Protein AF-X1GQU6-F1 (afdb_monomer)

Radius of gyration: 17.29 Å; Cα contacts (8 Å, |Δi|>4): 233; chains: 1; bounding box: 43×41×52 Å

Foldseek 3Di:
DAQAAAWAWAWDPPPDPPTDTDTDDHPDHQWDPPPDPPIDGDWDKDWDFDADPPVRHTQWTKIATQDRNVCCVPCHNQQWYDDPDPNDIDGPCVSVQAPPPDPPRDGRMDIPDHDPPDDPVVCVVCVVSVVRPVVVVVVVD

Sequence (141 aa):
LNQNSFAGQMVVHEGRKNQEYRKYKPSLPTFYNKGTRNEKVCLSYFITILYDKDTLDVLVMCIVCMPNGELKSHYKKRVLQAGKNLDKTRFRFSNLPNFELLENEEKRVKVICFDKKMDGAYKKKLKFFEDLFEKQLQKEC

Solvent-accessible surface area (backbone atoms only — not comparable to full-atom values): 8399 Å² total; per-residue (Å²): 136,52,88,35,27,50,55,42,46,24,55,35,55,73,95,46,98,77,48,46,79,44,82,46,80,45,67,40,58,43,42,46,58,70,98,47,101,71,49,39,78,41,81,37,73,44,80,48,77,43,57,44,88,88,80,61,48,68,45,34,31,34,42,37,56,53,73,42,28,81,50,32,87,78,55,49,47,64,50,41,29,69,37,98,46,98,90,38,73,37,78,34,48,89,84,52,46,50,41,88,89,47,93,80,66,44,59,30,56,48,59,79,44,72,48,87,83,60,57,69,76,56,48,69,77,41,42,72,56,52,60,48,35,57,54,52,58,64,72,77,109

pLDDT: mean 90.72, std 8.31, range [42.19, 98.0]

Organism: NCBI:txid412755

Secondary structure (DSSP, 8-state):
-------EEEEESTTSTT-EEEEE--SS-SEETTTSTT-EE--EEEEEEEE-TTT--EEEEEEEEEPPGGGHHHHGGGGEEE-SSTT-EEE-GGG--B-TTSTT--BSEEEEEE-TTS-HHHHHHHHHHHHHHHHHHHH--

Structure (mmCIF, N/CA/C/O backbone):
data_AF-X1GQU6-F1
#
_entry.id   AF-X1GQU6-F1
#
loop_
_atom_site.group_PDB
_atom_site.id
_atom_site.type_symbol
_atom_site.label_atom_id
_atom_site.label_alt_id
_atom_site.label_comp_id
_atom_site.label_asym_id
_atom_site.label_entity_id
_atom_site.label_seq_id
_atom_site.pdbx_PDB_ins_code
_atom_site.Cartn_x
_atom_site.Cartn_y
_atom_site.Cartn_z
_atom_site.occupancy
_atom_site.B_iso_or_equiv
_atom_site.auth_seq_id
_atom_site.auth_comp_id
_atom_site.auth_asym_id
_atom_site.auth_atom_id
_atom_site.pdbx_PDB_model_num
ATOM 1 N N . LEU A 1 1 ? -0.930 -14.899 -8.189 1.00 59.34 1 LEU A N 1
ATOM 2 C CA . LEU A 1 1 ? -0.120 -13.972 -9.015 1.00 59.34 1 LEU A CA 1
ATOM 3 C C . LEU A 1 1 ? 0.189 -12.711 -8.201 1.00 59.34 1 LEU A C 1
ATOM 5 O O . LEU A 1 1 ? -0.589 -12.403 -7.306 1.00 59.34 1 LEU A O 1
ATOM 9 N N . ASN A 1 2 ? 1.293 -12.010 -8.461 1.00 72.50 2 ASN A N 1
ATOM 10 C CA . ASN A 1 2 ? 1.705 -10.829 -7.690 1.00 72.50 2 ASN A CA 1
ATOM 11 C C . ASN A 1 2 ? 1.121 -9.532 -8.292 1.00 72.50 2 ASN A C 1
ATOM 13 O O . ASN A 1 2 ? 1.329 -9.261 -9.465 1.00 72.50 2 ASN A O 1
ATOM 17 N N . GLN A 1 3 ? 0.425 -8.707 -7.507 1.00 84.50 3 GLN A N 1
ATOM 18 C CA . GLN A 1 3 ? -0.420 -7.600 -8.007 1.00 84.50 3 GLN A CA 1
ATOM 19 C C . GLN A 1 3 ? 0.280 -6.219 -8.072 1.00 84.50 3 GLN A C 1
ATOM 21 O O . GLN A 1 3 ? -0.340 -5.197 -7.797 1.00 84.50 3 GLN A O 1
ATOM 26 N N . ASN A 1 4 ? 1.581 -6.158 -8.374 1.00 92.94 4 ASN A N 1
ATOM 27 C CA . ASN A 1 4 ? 2.325 -4.888 -8.464 1.00 92.94 4 ASN A CA 1
ATOM 28 C C . ASN A 1 4 ? 3.458 -4.949 -9.498 1.00 92.94 4 ASN A C 1
ATOM 30 O O . ASN A 1 4 ? 3.703 -6.012 -10.071 1.00 92.94 4 ASN A O 1
ATOM 34 N N . SER A 1 5 ? 4.141 -3.814 -9.700 1.00 95.31 5 SER A N 1
ATOM 35 C CA . SER A 1 5 ? 5.259 -3.638 -10.640 1.00 95.31 5 SER A CA 1
ATOM 36 C C . SER A 1 5 ? 6.652 -3.551 -9.996 1.00 95.31 5 SER A C 1
ATOM 38 O O . SER A 1 5 ? 7.653 -3.407 -10.699 1.00 95.31 5 SER A O 1
ATOM 40 N N . PHE A 1 6 ? 6.767 -3.635 -8.666 1.00 95.06 6 PHE A N 1
ATOM 41 C CA . PHE A 1 6 ? 8.013 -3.334 -7.959 1.00 95.06 6 PHE A CA 1
ATOM 42 C C . PHE A 1 6 ? 8.912 -4.566 -7.800 1.00 95.06 6 PHE A C 1
ATOM 44 O O . PHE A 1 6 ? 8.691 -5.418 -6.941 1.00 95.06 6 PHE A O 1
ATOM 51 N N . ALA A 1 7 ? 9.982 -4.650 -8.591 1.00 93.31 7 ALA A N 1
ATOM 52 C CA . ALA A 1 7 ? 10.993 -5.698 -8.454 1.00 93.31 7 ALA A CA 1
ATOM 53 C C . ALA A 1 7 ? 12.048 -5.349 -7.401 1.00 93.31 7 ALA A C 1
ATOM 55 O O . ALA A 1 7 ? 12.549 -4.227 -7.347 1.00 93.31 7 ALA A O 1
ATOM 56 N N . GLY A 1 8 ? 12.486 -6.329 -6.612 1.00 90.25 8 GLY A N 1
ATOM 57 C CA . GLY A 1 8 ? 13.469 -6.055 -5.569 1.00 90.25 8 GLY A CA 1
ATOM 58 C C . GLY A 1 8 ? 13.982 -7.283 -4.840 1.00 90.25 8 GLY A C 1
ATOM 59 O O . GLY A 1 8 ? 13.654 -8.421 -5.171 1.00 90.25 8 GLY A O 1
ATOM 60 N N . GLN A 1 9 ? 14.823 -7.021 -3.847 1.00 88.94 9 GLN A N 1
ATOM 61 C CA . GLN A 1 9 ? 15.218 -8.008 -2.854 1.00 88.94 9 GLN A CA 1
ATOM 62 C C . GLN A 1 9 ? 14.421 -7.768 -1.581 1.00 88.94 9 GLN A C 1
ATOM 64 O O . GLN A 1 9 ? 14.271 -6.634 -1.129 1.00 88.94 9 GLN A O 1
ATOM 69 N N . MET A 1 10 ? 13.938 -8.857 -1.012 1.00 87.75 10 MET A N 1
ATOM 70 C CA . MET A 1 10 ? 13.275 -8.903 0.273 1.00 87.75 10 MET A CA 1
ATOM 71 C C . MET A 1 10 ? 14.284 -9.350 1.322 1.00 87.75 10 MET A C 1
ATOM 73 O O . MET A 1 10 ? 14.927 -10.385 1.145 1.00 87.75 10 MET A O 1
ATOM 77 N N . VAL A 1 11 ? 14.411 -8.582 2.403 1.00 88.44 11 VAL A N 1
ATOM 78 C CA . VAL A 1 11 ? 15.213 -8.983 3.563 1.00 88.44 11 VAL A CA 1
ATOM 79 C C . VAL A 1 11 ? 14.324 -9.809 4.484 1.00 88.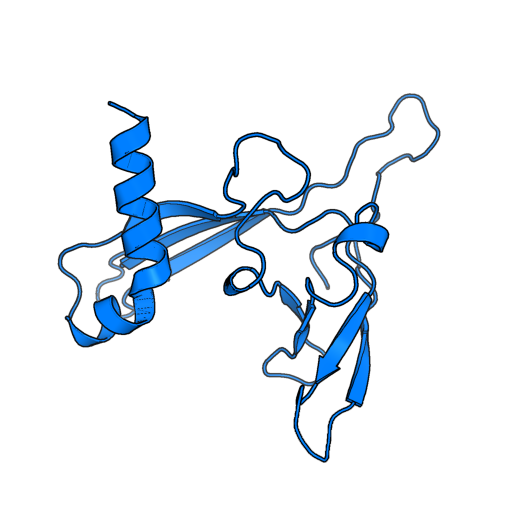44 11 VAL A C 1
ATOM 81 O O . VAL A 1 11 ? 13.307 -9.317 4.980 1.00 88.44 11 VAL A O 1
ATOM 84 N N . VAL A 1 12 ? 14.679 -11.072 4.680 1.00 86.12 12 VAL A N 1
ATOM 85 C CA . VAL A 1 12 ? 13.996 -11.979 5.607 1.00 86.12 12 VAL A CA 1
ATOM 86 C C . VAL A 1 12 ? 14.830 -12.061 6.877 1.00 86.12 12 VAL A C 1
ATOM 88 O O . VAL A 1 12 ? 16.054 -12.094 6.802 1.00 86.12 12 VAL A O 1
ATOM 91 N N . HIS A 1 13 ? 14.168 -12.047 8.038 1.00 85.75 13 HIS A N 1
ATOM 92 C CA . HIS A 1 13 ? 14.828 -11.998 9.349 1.00 85.75 13 HIS A CA 1
ATOM 93 C C . HIS A 1 13 ? 15.833 -10.842 9.477 1.00 85.75 13 HIS A C 1
ATOM 95 O O . HIS A 1 13 ? 16.925 -11.010 10.011 1.00 85.75 13 HIS A O 1
ATOM 101 N N . GLU A 1 14 ? 15.458 -9.668 8.964 1.00 84.69 14 GLU A N 1
ATOM 102 C CA . GLU A 1 14 ? 16.282 -8.459 9.015 1.00 84.69 14 GLU A CA 1
ATOM 103 C C . GLU A 1 14 ? 16.810 -8.209 10.439 1.00 84.69 14 GLU A C 1
ATOM 105 O O . GLU A 1 14 ? 16.036 -8.182 11.399 1.00 84.69 14 GLU A O 1
ATOM 110 N N . GLY A 1 15 ? 18.135 -8.091 10.573 1.00 85.62 15 GLY A N 1
ATOM 111 C CA . GLY A 1 15 ? 18.812 -7.884 11.858 1.00 85.62 15 GLY A CA 1
ATOM 112 C C . GLY A 1 15 ? 19.008 -9.133 12.731 1.00 85.62 15 GLY A C 1
ATOM 113 O O . GLY A 1 15 ? 19.465 -9.003 13.864 1.00 85.62 15 GLY A O 1
ATOM 114 N N . ARG A 1 16 ? 18.685 -10.343 12.249 1.00 89.81 16 ARG A N 1
ATOM 115 C CA . ARG A 1 16 ? 18.911 -11.611 12.974 1.00 89.81 16 ARG A CA 1
ATOM 116 C C . ARG A 1 16 ? 20.066 -12.417 12.370 1.00 89.81 16 ARG A C 1
ATOM 118 O O . ARG A 1 16 ? 20.449 -12.208 11.223 1.00 89.81 16 ARG A O 1
ATOM 125 N N . LYS A 1 17 ? 20.582 -13.401 13.123 1.00 90.19 17 LYS A N 1
ATOM 126 C CA . LYS A 1 17 ? 21.671 -14.301 12.678 1.00 90.19 17 LYS A CA 1
ATOM 127 C C . LYS A 1 17 ? 21.346 -15.070 11.389 1.00 90.19 17 LYS A C 1
ATOM 129 O O . LYS A 1 17 ? 22.249 -15.391 10.633 1.00 90.19 17 LYS A O 1
ATOM 134 N N . ASN A 1 18 ? 20.069 -15.352 11.139 1.00 90.56 18 ASN A N 1
ATOM 135 C CA . ASN A 1 18 ? 19.566 -16.057 9.959 1.00 90.56 18 ASN A CA 1
ATOM 136 C C . ASN A 1 18 ? 18.983 -15.101 8.898 1.00 90.56 18 ASN A C 1
ATOM 138 O O . ASN A 1 18 ? 18.003 -15.443 8.228 1.00 90.56 18 ASN A O 1
ATOM 142 N N . GLN A 1 19 ? 19.536 -13.887 8.791 1.00 91.69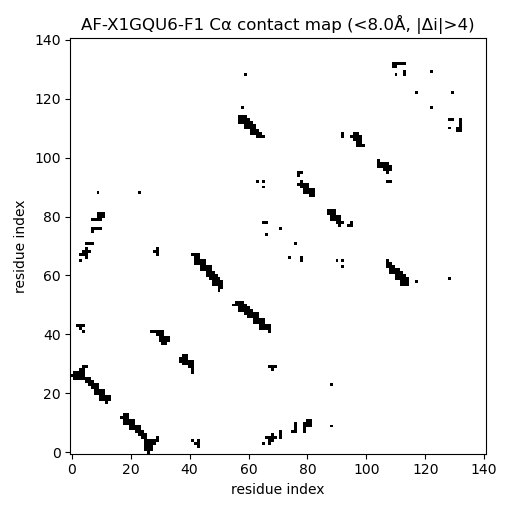 19 GLN A N 1
ATOM 143 C CA . GLN A 1 19 ? 19.155 -12.933 7.754 1.00 91.69 19 GLN A CA 1
ATOM 144 C C . GLN A 1 19 ? 19.472 -13.497 6.369 1.00 91.69 19 GLN A C 1
ATOM 146 O O . GLN A 1 19 ? 20.586 -13.940 6.103 1.00 91.69 19 GLN A O 1
ATOM 151 N N . GLU A 1 20 ? 18.511 -13.399 5.460 1.00 91.25 20 GLU A N 1
ATOM 152 C CA . GLU A 1 20 ? 18.686 -13.824 4.075 1.00 91.25 20 GLU A CA 1
ATOM 153 C C . GLU A 1 20 ? 17.990 -12.870 3.101 1.00 91.25 20 GLU A C 1
ATOM 155 O O . GLU A 1 20 ? 17.095 -12.097 3.464 1.00 91.25 20 GLU A O 1
ATOM 160 N N . TYR A 1 21 ? 18.403 -12.944 1.837 1.00 89.94 21 TYR A N 1
ATOM 161 C CA . TYR A 1 21 ? 17.861 -12.129 0.759 1.00 89.94 21 TYR A CA 1
ATOM 162 C C . TYR A 1 21 ? 17.117 -13.007 -0.232 1.00 89.94 21 TYR A C 1
ATOM 164 O O . TYR A 1 21 ? 17.699 -13.888 -0.861 1.00 89.94 21 TYR A O 1
ATOM 172 N N . ARG A 1 22 ? 15.831 -12.719 -0.430 1.00 89.56 22 ARG A N 1
ATOM 173 C CA . ARG A 1 22 ? 15.012 -13.401 -1.436 1.00 89.56 22 ARG A CA 1
ATOM 174 C C . ARG A 1 22 ? 14.695 -12.456 -2.583 1.00 89.56 22 ARG A C 1
ATOM 176 O O . ARG A 1 22 ? 14.217 -11.340 -2.370 1.00 89.56 22 ARG A O 1
ATOM 183 N N . LYS A 1 23 ? 14.966 -12.893 -3.813 1.00 90.12 23 LYS A N 1
ATOM 184 C CA . LYS A 1 23 ? 14.629 -12.126 -5.017 1.00 90.12 23 LYS A CA 1
ATOM 185 C C . LYS A 1 23 ? 13.122 -12.186 -5.248 1.00 90.12 23 LYS A C 1
ATOM 187 O O . LYS A 1 23 ? 12.537 -13.262 -5.274 1.00 90.12 23 LYS A O 1
ATOM 192 N N . TYR A 1 24 ? 12.516 -11.028 -5.461 1.00 90.06 24 TYR A N 1
ATOM 193 C CA . TYR A 1 24 ? 11.107 -10.898 -5.790 1.00 90.06 24 TYR A CA 1
ATOM 194 C C . TYR A 1 24 ? 10.937 -10.450 -7.241 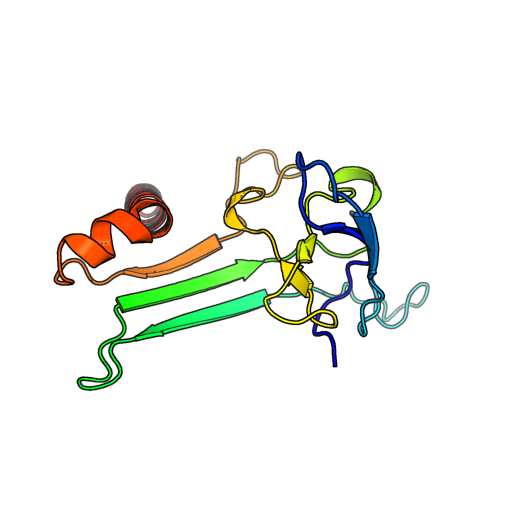1.00 90.06 24 TYR A C 1
ATOM 196 O O . TYR A 1 24 ? 11.540 -9.460 -7.672 1.00 90.06 24 TYR A O 1
ATOM 204 N N . LYS A 1 25 ? 10.092 -11.176 -7.982 1.00 91.31 25 LYS A N 1
ATOM 205 C CA . LYS A 1 25 ? 9.677 -10.823 -9.341 1.00 91.31 25 LYS A CA 1
ATOM 206 C C . LYS A 1 25 ? 8.195 -10.395 -9.330 1.00 91.31 25 LYS A C 1
ATOM 208 O O . LYS A 1 25 ? 7.342 -11.211 -8.961 1.00 91.31 25 LYS A O 1
ATOM 213 N N . PRO A 1 26 ? 7.881 -9.147 -9.717 1.00 92.00 26 PRO A N 1
ATOM 214 C CA . PRO A 1 26 ? 6.508 -8.677 -9.870 1.00 92.00 26 PRO A CA 1
ATOM 215 C C . PRO A 1 26 ? 5.850 -9.334 -11.089 1.00 92.00 26 PRO A C 1
ATOM 217 O O . PRO A 1 26 ? 6.545 -9.857 -11.964 1.00 92.00 26 PRO A O 1
ATOM 220 N N . SER A 1 27 ? 4.517 -9.312 -11.156 1.00 91.94 27 SER A N 1
ATOM 221 C CA . SER A 1 27 ? 3.786 -9.820 -12.330 1.00 91.94 27 SER A CA 1
ATOM 222 C C . SER A 1 27 ? 3.295 -8.717 -13.265 1.00 91.94 27 SER A C 1
ATOM 224 O O . SER A 1 27 ? 2.903 -9.037 -14.381 1.00 91.94 27 SER A O 1
ATOM 226 N N . LEU A 1 28 ? 3.329 -7.447 -12.845 1.00 94.94 28 LEU A N 1
ATOM 227 C CA . LEU A 1 28 ? 2.939 -6.311 -13.683 1.00 94.94 28 LEU A CA 1
ATOM 228 C C . LEU A 1 28 ? 4.179 -5.556 -14.188 1.00 94.94 28 LEU A C 1
ATOM 230 O O . LEU A 1 28 ? 5.188 -5.497 -13.476 1.00 94.94 28 LEU A O 1
ATOM 234 N N . PRO A 1 29 ? 4.130 -4.968 -15.394 1.00 95.62 29 PRO A N 1
ATOM 235 C CA . PRO A 1 29 ? 5.194 -4.099 -15.876 1.00 95.62 29 PRO A CA 1
ATOM 236 C C . PRO A 1 29 ? 5.164 -2.751 -15.146 1.00 95.62 29 PRO A C 1
ATOM 238 O O . PRO A 1 29 ? 4.173 -2.379 -14.521 1.00 95.62 29 PRO A O 1
ATOM 241 N N . THR A 1 30 ? 6.246 -1.986 -15.240 1.00 97.31 30 THR A N 1
ATOM 242 C CA . THR A 1 30 ? 6.279 -0.610 -14.727 1.00 97.31 30 THR A CA 1
ATOM 243 C C . THR A 1 30 ? 5.473 0.360 -15.590 1.00 97.31 30 THR A C 1
ATOM 245 O O . THR A 1 30 ? 4.801 1.244 -15.056 1.00 97.31 30 THR A O 1
ATOM 248 N N . PHE A 1 31 ? 5.477 0.134 -16.902 1.00 97.94 31 PHE A N 1
ATOM 249 C CA . PHE A 1 31 ? 4.656 0.813 -17.896 1.00 97.94 31 PHE A CA 1
ATOM 250 C C . PHE A 1 31 ? 4.002 -0.215 -18.818 1.00 97.94 31 PHE A C 1
ATOM 252 O O . PHE A 1 31 ? 4.647 -1.171 -19.248 1.00 97.94 31 PHE A O 1
ATOM 259 N N . TYR A 1 32 ? 2.742 0.007 -19.171 1.00 96.81 32 TYR A N 1
ATOM 260 C CA . TYR A 1 32 ? 2.111 -0.662 -20.305 1.00 96.81 32 TYR A CA 1
ATOM 261 C C . TYR A 1 32 ? 2.457 0.098 -21.588 1.00 96.81 32 TYR A C 1
ATOM 263 O O . TYR A 1 32 ? 2.452 1.325 -21.587 1.00 96.81 32 TYR A O 1
ATOM 271 N N . ASN A 1 33 ? 2.749 -0.627 -22.674 1.00 96.75 33 ASN A N 1
ATOM 272 C CA . ASN A 1 33 ? 3.154 -0.071 -23.975 1.00 96.75 33 ASN A CA 1
ATOM 273 C C . ASN A 1 33 ? 4.355 0.897 -23.905 1.00 96.75 33 ASN A C 1
ATOM 275 O O . ASN A 1 33 ? 4.348 1.942 -24.563 1.00 96.75 33 ASN A O 1
ATOM 279 N N . LYS A 1 34 ? 5.367 0.559 -23.091 1.00 96.00 34 LYS A N 1
ATOM 280 C CA . LYS A 1 34 ? 6.565 1.388 -22.886 1.00 96.00 34 LYS A CA 1
ATOM 281 C C . LYS A 1 34 ? 7.235 1.745 -24.222 1.00 96.00 34 LYS A C 1
ATOM 283 O O . LYS A 1 34 ? 7.432 0.863 -25.055 1.00 96.00 34 LYS A O 1
ATOM 288 N N . GLY A 1 35 ? 7.586 3.015 -24.412 1.00 95.69 35 GLY A N 1
ATOM 289 C CA . GLY A 1 35 ? 8.234 3.537 -25.619 1.00 95.69 35 GLY A CA 1
ATOM 290 C C . GLY A 1 35 ? 7.297 3.780 -26.806 1.00 95.69 35 GLY A C 1
ATOM 291 O O . GLY A 1 35 ? 7.772 3.996 -27.918 1.00 95.69 35 GLY A O 1
ATOM 292 N N . THR A 1 36 ? 5.977 3.738 -26.607 1.00 97.44 36 THR A N 1
ATOM 293 C CA . THR A 1 36 ? 4.986 3.980 -27.670 1.00 97.44 36 THR A CA 1
ATOM 294 C C . THR A 1 36 ? 4.100 5.184 -27.346 1.00 97.44 36 THR A C 1
ATOM 296 O O . THR A 1 36 ? 4.015 5.610 -26.197 1.00 97.44 36 THR A O 1
ATOM 299 N N . ARG A 1 37 ? 3.335 5.680 -28.332 1.00 96.69 37 ARG A N 1
ATOM 300 C CA . ARG A 1 37 ? 2.337 6.753 -28.125 1.00 96.69 37 ARG A CA 1
ATOM 301 C C . ARG A 1 37 ? 1.255 6.432 -27.081 1.00 96.69 37 ARG A C 1
ATOM 303 O O . ARG A 1 37 ? 0.571 7.335 -26.622 1.00 96.69 37 ARG A O 1
ATOM 310 N N . ASN A 1 38 ? 1.070 5.150 -26.752 1.00 96.50 38 ASN A N 1
ATOM 311 C CA . ASN A 1 38 ? 0.056 4.655 -25.819 1.00 96.50 38 ASN A CA 1
ATOM 312 C C . ASN A 1 38 ? 0.672 4.208 -24.483 1.00 96.50 38 ASN A C 1
ATOM 314 O O . ASN A 1 38 ? 0.077 3.378 -23.784 1.00 96.50 38 ASN A O 1
ATOM 318 N N . GLU A 1 39 ? 1.875 4.692 -24.161 1.00 98.00 39 GLU A N 1
ATOM 319 C CA . GLU A 1 39 ? 2.539 4.413 -22.893 1.00 98.00 39 GLU A CA 1
ATOM 320 C C . GLU A 1 39 ? 1.664 4.857 -21.712 1.00 98.00 39 GLU A C 1
ATOM 322 O O . GLU A 1 39 ? 1.140 5.971 -21.677 1.00 98.00 39 GLU A O 1
ATOM 327 N N . LYS A 1 40 ? 1.486 3.964 -20.734 1.00 97.56 40 LYS A N 1
ATOM 328 C CA . LYS A 1 40 ? 0.736 4.238 -19.502 1.00 97.56 40 LYS A CA 1
ATOM 329 C C . LYS A 1 40 ? 1.492 3.704 -18.298 1.00 97.56 40 LYS A C 1
ATOM 331 O O . LYS A 1 40 ? 1.844 2.524 -18.255 1.00 97.56 40 LYS A O 1
ATOM 336 N N . VAL A 1 41 ? 1.704 4.551 -17.294 1.00 97.12 41 VAL A N 1
ATOM 337 C CA . VAL A 1 41 ? 2.321 4.135 -16.028 1.00 97.12 41 VAL A CA 1
ATOM 338 C C . VAL A 1 41 ? 1.420 3.143 -15.285 1.00 97.12 41 VAL A C 1
ATOM 340 O O . VAL A 1 41 ? 0.208 3.326 -15.190 1.00 97.12 41 VAL A O 1
ATOM 343 N N . CYS A 1 42 ? 2.009 2.076 -14.742 1.00 96.88 42 CYS A N 1
ATOM 344 C CA . CYS A 1 42 ? 1.295 1.122 -13.897 1.00 96.88 42 CYS A CA 1
ATOM 345 C C . CYS A 1 42 ? 1.284 1.607 -12.442 1.00 96.88 42 CYS A C 1
ATOM 347 O O . CYS A 1 42 ? 2.303 1.544 -11.754 1.00 96.88 42 CYS A O 1
ATOM 349 N N . LEU A 1 43 ? 0.135 2.042 -11.935 1.00 96.38 43 LEU A N 1
ATOM 350 C CA . LEU A 1 43 ? -0.021 2.390 -10.522 1.00 96.38 43 LEU A CA 1
ATOM 351 C C . LEU A 1 43 ? -0.679 1.240 -9.758 1.00 96.38 43 LEU A C 1
ATOM 353 O O . LEU A 1 43 ? -1.599 0.597 -10.257 1.00 96.38 43 LEU A O 1
ATOM 357 N N . SER A 1 44 ? -0.190 0.964 -8.551 1.00 95.62 44 SER A N 1
ATOM 358 C CA . SER A 1 44 ? -0.682 -0.134 -7.718 1.00 95.62 44 SER A CA 1
ATOM 359 C C . SER A 1 44 ? -1.238 0.414 -6.412 1.00 95.62 44 SER A C 1
ATOM 361 O O . SER A 1 44 ? -0.493 0.934 -5.578 1.00 95.62 44 SER A O 1
ATOM 363 N N . TYR A 1 45 ? -2.548 0.260 -6.242 1.00 95.44 45 TYR A N 1
ATOM 364 C CA . TYR A 1 45 ? -3.275 0.642 -5.039 1.00 95.44 45 TYR A CA 1
ATOM 365 C C . TYR A 1 45 ? -3.871 -0.596 -4.377 1.00 95.44 45 TYR A C 1
ATOM 367 O O . TYR A 1 45 ? -4.362 -1.499 -5.055 1.00 95.44 45 TYR A O 1
ATOM 375 N N . PHE A 1 46 ? -3.850 -0.618 -3.050 1.00 93.75 46 PHE A N 1
ATOM 376 C CA . PHE A 1 46 ? -4.506 -1.634 -2.239 1.00 93.75 46 PHE A CA 1
ATOM 377 C C . PHE A 1 46 ? -5.606 -0.976 -1.422 1.00 93.75 46 PHE A C 1
ATOM 379 O O . PHE A 1 46 ? -5.337 -0.023 -0.697 1.00 93.75 46 PHE A O 1
ATOM 386 N N . ILE A 1 47 ? -6.823 -1.500 -1.518 1.00 95.31 47 ILE A N 1
ATOM 387 C CA . ILE A 1 47 ? -7.904 -1.164 -0.593 1.00 95.31 47 ILE A CA 1
ATOM 388 C C . ILE A 1 47 ? -7.870 -2.224 0.501 1.00 95.31 47 ILE A C 1
ATOM 390 O O . ILE A 1 47 ? -7.989 -3.415 0.210 1.00 95.31 47 ILE A O 1
ATOM 394 N N . THR A 1 48 ? -7.658 -1.809 1.746 1.00 94.25 48 THR A N 1
ATOM 395 C CA . THR A 1 48 ? -7.662 -2.721 2.892 1.00 94.25 48 THR A CA 1
ATOM 396 C C . THR A 1 48 ? -8.838 -2.402 3.790 1.00 94.25 48 THR A C 1
ATOM 398 O O . THR A 1 48 ? -9.005 -1.250 4.191 1.00 94.25 48 THR A O 1
ATOM 401 N N . ILE A 1 49 ? -9.616 -3.431 4.111 1.00 96.06 49 ILE A N 1
ATOM 402 C CA . ILE A 1 49 ? -10.769 -3.357 5.003 1.00 96.06 49 ILE A CA 1
ATOM 403 C C . ILE A 1 49 ? -10.478 -4.276 6.184 1.00 96.06 49 ILE A C 1
ATOM 405 O O . ILE A 1 49 ? -10.263 -5.478 6.010 1.00 96.06 49 ILE A O 1
ATOM 409 N N . LEU A 1 50 ? -10.439 -3.693 7.373 1.00 95.06 50 LEU A N 1
ATOM 410 C CA . LEU A 1 50 ? -10.455 -4.402 8.638 1.00 95.06 50 LEU A CA 1
ATOM 411 C C . LEU A 1 50 ? -11.868 -4.295 9.200 1.00 95.06 50 LEU A C 1
ATOM 413 O O . LEU A 1 50 ? -12.364 -3.186 9.388 1.00 95.06 50 LEU A O 1
ATOM 417 N N . TYR A 1 51 ? -12.491 -5.437 9.460 1.00 95.00 51 TYR A N 1
ATOM 418 C CA . TYR A 1 51 ? -13.859 -5.521 9.952 1.00 95.00 51 TYR A CA 1
ATOM 419 C C . TYR A 1 51 ? -13.963 -6.544 11.084 1.00 95.00 51 TYR A C 1
ATOM 421 O O . TYR A 1 51 ? -13.137 -7.461 11.169 1.00 95.00 51 TYR A O 1
ATOM 429 N N . ASP A 1 52 ? -14.957 -6.365 11.949 1.00 91.94 52 ASP A N 1
ATOM 430 C CA . ASP A 1 52 ? -15.356 -7.372 12.926 1.00 91.94 52 ASP A CA 1
ATOM 431 C C . ASP A 1 52 ? -16.098 -8.507 12.212 1.00 91.94 52 ASP A C 1
ATOM 433 O O . ASP A 1 52 ? -17.015 -8.268 11.433 1.00 91.94 52 ASP A O 1
ATOM 437 N N . LYS A 1 53 ? -15.686 -9.757 12.426 1.00 94.00 53 LYS A N 1
ATOM 438 C CA . LYS A 1 53 ? -16.241 -10.891 11.676 1.00 94.00 53 LYS A CA 1
ATOM 439 C C . LYS A 1 53 ? -17.687 -11.209 12.072 1.00 94.00 53 LYS A C 1
ATOM 441 O O . LYS A 1 53 ? -18.424 -11.727 11.234 1.00 94.00 53 LYS A O 1
ATOM 446 N N . ASP A 1 54 ? -18.060 -10.940 13.317 1.00 93.44 54 ASP A N 1
ATOM 447 C CA . ASP A 1 54 ? -19.346 -11.340 13.878 1.00 93.44 54 ASP A CA 1
ATOM 448 C C . ASP A 1 54 ? -20.409 -10.264 13.619 1.00 93.44 54 ASP A C 1
ATOM 450 O O . ASP A 1 54 ? -21.539 -10.600 13.263 1.00 93.44 54 ASP A O 1
ATOM 454 N N . THR A 1 55 ? -20.046 -8.979 13.718 1.00 93.56 55 THR A N 1
ATOM 455 C CA . THR A 1 55 ? -20.976 -7.860 13.456 1.00 93.56 55 THR A CA 1
ATOM 456 C C . THR A 1 55 ? -20.899 -7.304 12.034 1.00 93.56 55 THR A C 1
ATOM 458 O O . THR A 1 55 ? -21.839 -6.656 11.580 1.00 93.56 55 THR A O 1
ATOM 461 N N . LEU A 1 56 ? -19.804 -7.578 11.315 1.00 93.56 56 LEU A N 1
ATOM 462 C CA . LEU A 1 56 ? -19.447 -6.983 10.019 1.00 93.56 56 LEU A CA 1
ATOM 463 C C . LEU A 1 56 ? -19.148 -5.477 10.064 1.00 93.56 56 LEU A C 1
ATOM 465 O O . LEU A 1 56 ? -19.005 -4.850 9.011 1.00 93.56 56 LEU A O 1
ATOM 469 N N . ASP A 1 57 ? -18.98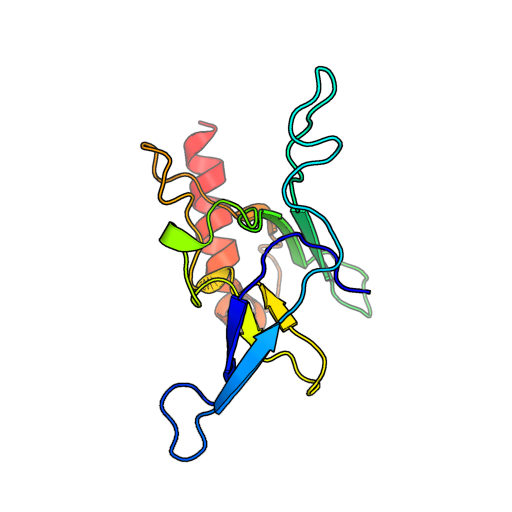1 -4.904 11.257 1.00 93.00 57 ASP A N 1
ATOM 470 C CA . ASP A 1 57 ? -18.628 -3.495 11.406 1.00 93.00 57 ASP A CA 1
ATOM 471 C C . ASP A 1 57 ? -17.236 -3.219 10.835 1.00 93.00 57 ASP A C 1
ATOM 473 O O . ASP A 1 57 ? -16.250 -3.889 11.159 1.00 93.00 57 ASP A O 1
ATOM 477 N N . VAL A 1 58 ? -17.136 -2.201 9.979 1.00 95.00 58 VAL A N 1
ATOM 478 C CA . VAL A 1 58 ? -15.856 -1.760 9.420 1.00 95.00 58 VAL A CA 1
ATOM 479 C C . VAL A 1 58 ? -15.108 -0.953 10.474 1.00 95.00 58 VAL A C 1
ATOM 481 O O . VAL A 1 58 ? -15.462 0.182 10.776 1.00 95.00 58 VAL A O 1
ATOM 484 N N . LEU A 1 59 ? -14.024 -1.527 10.987 1.00 95.00 59 LEU A N 1
ATOM 485 C CA . LEU A 1 59 ? -13.173 -0.893 11.990 1.00 95.00 59 LEU A CA 1
ATOM 486 C C . LEU A 1 59 ? -12.200 0.098 11.348 1.00 95.00 59 LEU A C 1
ATOM 488 O O . LEU A 1 59 ? -11.996 1.199 11.853 1.00 95.00 59 LEU A O 1
ATOM 492 N N . VAL A 1 60 ? -11.574 -0.296 10.233 1.00 96.94 60 VAL A N 1
ATOM 493 C CA . VAL A 1 60 ? -10.671 0.561 9.453 1.00 96.94 60 VAL A CA 1
ATOM 494 C C . VAL A 1 60 ? -10.823 0.244 7.975 1.00 96.94 60 VAL A C 1
ATOM 496 O O . VAL A 1 60 ? -10.734 -0.912 7.567 1.00 96.94 60 VAL A O 1
ATOM 499 N N . MET A 1 61 ? -10.949 1.277 7.151 1.00 97.69 61 MET A N 1
ATOM 500 C CA . MET A 1 61 ? -10.819 1.156 5.702 1.00 97.69 61 MET A CA 1
ATOM 501 C C . MET A 1 61 ? -9.807 2.172 5.195 1.00 97.69 61 MET A C 1
ATOM 503 O O . MET A 1 61 ? -9.911 3.359 5.506 1.00 97.69 61 MET A O 1
ATOM 507 N N . CYS A 1 62 ? -8.833 1.732 4.401 1.00 96.81 62 CYS A N 1
ATOM 508 C CA . CYS A 1 62 ? -7.849 2.637 3.815 1.00 96.81 62 CYS A CA 1
ATOM 509 C C . CYS A 1 62 ? -7.399 2.215 2.414 1.00 96.81 62 CYS A C 1
ATOM 511 O O . CYS A 1 62 ? -7.511 1.054 2.017 1.00 96.81 62 CYS A O 1
ATOM 513 N N . ILE A 1 63 ? -6.889 3.196 1.671 1.00 96.81 63 ILE A N 1
ATOM 514 C CA . ILE A 1 63 ? -6.241 3.024 0.372 1.00 96.81 63 ILE A CA 1
ATOM 515 C C . ILE A 1 63 ? -4.740 3.212 0.567 1.00 96.81 63 ILE A C 1
ATOM 517 O O . ILE A 1 63 ? -4.309 4.196 1.164 1.00 96.81 63 ILE A O 1
ATOM 521 N N . VAL A 1 64 ? -3.944 2.292 0.030 1.00 95.75 64 VAL A N 1
ATOM 522 C CA . VAL A 1 64 ? -2.484 2.290 0.132 1.00 95.75 64 VAL A CA 1
ATOM 523 C C . VAL A 1 64 ? -1.857 2.275 -1.262 1.00 95.75 64 VAL A C 1
ATOM 525 O O . VAL A 1 64 ? -2.090 1.350 -2.035 1.00 95.75 64 VAL A O 1
ATOM 528 N N . CYS A 1 65 ? -1.023 3.266 -1.573 1.00 95.75 65 CYS A N 1
ATOM 529 C CA . CYS A 1 65 ? -0.308 3.402 -2.842 1.00 95.75 65 CYS A CA 1
ATOM 530 C C . CYS A 1 65 ? 1.120 2.846 -2.751 1.00 95.75 65 CYS A C 1
ATOM 532 O O . CYS A 1 65 ? 1.997 3.406 -2.078 1.00 95.75 65 CYS A O 1
ATOM 534 N N . MET A 1 66 ? 1.377 1.756 -3.468 1.00 95.56 66 MET A N 1
ATOM 535 C CA . MET A 1 66 ? 2.706 1.157 -3.557 1.00 95.56 66 MET A CA 1
ATOM 536 C C . MET A 1 66 ? 3.566 1.885 -4.602 1.00 95.56 66 MET A C 1
ATOM 538 O O . MET A 1 66 ? 3.063 2.219 -5.676 1.00 95.56 66 MET A O 1
ATOM 542 N N . PRO A 1 67 ? 4.867 2.119 -4.339 1.00 96.25 67 PRO A N 1
ATOM 543 C CA . PRO A 1 67 ? 5.771 2.670 -5.343 1.00 96.25 67 PRO A CA 1
ATOM 544 C C . PRO A 1 67 ? 5.784 1.838 -6.633 1.00 96.25 67 PRO A C 1
ATOM 546 O O . PRO A 1 67 ? 5.859 0.609 -6.585 1.00 96.25 67 PRO A O 1
ATOM 549 N N . ASN A 1 68 ? 5.769 2.514 -7.784 1.00 96.94 68 ASN A N 1
ATOM 550 C CA . ASN A 1 68 ? 6.015 1.886 -9.080 1.00 96.94 68 ASN A CA 1
ATOM 551 C C . ASN A 1 68 ? 7.467 1.371 -9.159 1.00 96.94 68 ASN A C 1
ATOM 553 O O . ASN A 1 68 ? 8.377 1.973 -8.582 1.00 96.94 68 ASN A O 1
ATOM 557 N N . GLY A 1 69 ? 7.694 0.270 -9.882 1.00 96.38 69 GLY A N 1
ATOM 558 C CA . GLY A 1 69 ? 9.024 -0.326 -10.044 1.00 96.38 69 GLY A CA 1
ATOM 559 C C . GLY A 1 69 ? 10.103 0.563 -10.682 1.00 96.38 69 GLY A C 1
ATOM 560 O O . GLY A 1 69 ? 11.278 0.307 -10.431 1.00 96.38 69 GLY A O 1
ATOM 561 N N . GLU A 1 70 ? 9.765 1.625 -11.422 1.00 96.81 70 GLU A N 1
ATOM 562 C CA . GLU A 1 70 ? 10.756 2.612 -11.904 1.00 96.81 70 GLU A CA 1
ATOM 563 C C . GLU A 1 70 ? 11.436 3.348 -10.745 1.00 96.81 70 GLU A C 1
ATOM 565 O O . GLU A 1 70 ? 12.597 3.733 -10.836 1.00 96.81 70 GLU A O 1
ATOM 570 N N . LEU A 1 71 ? 10.758 3.474 -9.600 1.00 96.06 71 LEU A N 1
ATOM 571 C CA . LEU A 1 71 ? 11.283 4.157 -8.414 1.00 96.06 71 LEU A CA 1
ATOM 572 C C . LEU A 1 71 ? 12.195 3.256 -7.564 1.00 96.06 71 LEU A C 1
ATOM 574 O O . LEU A 1 71 ? 12.518 3.578 -6.415 1.00 96.06 71 LEU A O 1
ATOM 578 N N . LYS A 1 72 ? 12.619 2.106 -8.101 1.00 95.62 72 LYS A N 1
ATOM 579 C CA . LYS A 1 72 ? 13.463 1.137 -7.393 1.00 95.62 72 LYS A CA 1
ATOM 580 C C . LYS A 1 72 ? 14.800 1.725 -6.948 1.00 95.62 72 LYS A C 1
ATOM 582 O O . LYS A 1 72 ? 15.260 1.384 -5.861 1.00 95.62 72 LYS A O 1
ATOM 587 N N . SER A 1 73 ? 15.425 2.590 -7.744 1.00 95.44 73 SER A N 1
ATOM 588 C CA . SER A 1 73 ? 16.705 3.231 -7.392 1.00 95.44 73 SER A CA 1
ATOM 589 C C . SER A 1 73 ? 16.604 4.061 -6.105 1.00 95.44 73 SER A C 1
ATOM 591 O O . SER A 1 73 ? 17.521 4.046 -5.282 1.00 95.44 73 SER A O 1
ATOM 593 N N . HIS A 1 74 ? 15.457 4.709 -5.897 1.00 95.88 74 HIS A N 1
ATOM 594 C CA . HIS A 1 74 ? 15.176 5.558 -4.745 1.00 95.88 74 HIS A CA 1
ATOM 595 C C . HIS A 1 74 ? 14.724 4.749 -3.515 1.00 95.88 74 HIS A C 1
ATOM 597 O O . HIS A 1 74 ? 15.337 4.814 -2.445 1.00 95.88 74 HIS A O 1
ATOM 603 N N . TYR A 1 75 ? 13.686 3.915 -3.658 1.00 94.25 75 TYR A N 1
ATOM 604 C CA . TYR A 1 75 ? 13.127 3.175 -2.516 1.00 94.25 75 TYR A CA 1
ATOM 605 C C . TYR A 1 75 ? 13.904 1.900 -2.155 1.00 94.25 75 TYR A C 1
ATOM 607 O O . TYR A 1 75 ? 13.857 1.436 -1.009 1.00 94.25 75 TYR A O 1
ATOM 615 N N . LYS A 1 76 ? 14.672 1.349 -3.101 1.00 93.25 76 LYS A N 1
ATOM 616 C CA . LYS A 1 76 ? 15.542 0.179 -2.920 1.00 93.25 76 LYS A CA 1
ATOM 617 C C . LYS A 1 76 ? 14.762 -1.009 -2.332 1.00 93.25 76 LYS A C 1
ATOM 619 O O . LYS A 1 76 ? 13.658 -1.325 -2.766 1.00 93.25 76 LYS A O 1
ATOM 624 N N . LYS A 1 77 ? 15.335 -1.685 -1.333 1.00 91.25 77 LYS A N 1
ATOM 625 C CA . LYS A 1 77 ? 14.753 -2.852 -0.651 1.00 91.25 77 LYS A CA 1
ATOM 626 C C . LYS A 1 77 ? 13.640 -2.514 0.351 1.00 91.25 77 LYS A C 1
ATOM 628 O O . LYS A 1 77 ? 12.968 -3.423 0.818 1.00 91.25 77 LYS A O 1
ATOM 633 N N . ARG A 1 78 ? 13.430 -1.231 0.685 1.00 92.19 78 ARG A N 1
ATOM 634 C CA . ARG A 1 78 ? 12.523 -0.813 1.775 1.00 92.19 78 ARG A CA 1
ATOM 635 C C . ARG A 1 78 ? 11.049 -1.111 1.482 1.00 92.19 78 ARG A C 1
ATOM 637 O O . ARG A 1 78 ? 10.255 -1.210 2.408 1.00 92.19 78 ARG A O 1
ATOM 644 N N . VAL A 1 79 ? 10.693 -1.257 0.204 1.00 93.75 79 VAL A N 1
ATOM 645 C CA . VAL A 1 79 ? 9.311 -1.481 -0.248 1.00 93.75 79 VAL A CA 1
ATOM 646 C C . VAL A 1 79 ? 8.807 -2.874 0.116 1.00 93.75 79 VAL A C 1
ATOM 648 O O . VAL A 1 79 ? 7.636 -3.042 0.446 1.00 93.75 79 VAL A O 1
ATOM 651 N N . LEU A 1 80 ? 9.668 -3.886 0.061 1.00 91.69 80 LEU A N 1
ATOM 652 C CA . LEU A 1 80 ? 9.249 -5.281 0.140 1.00 91.69 80 LEU A CA 1
ATOM 653 C C . LEU A 1 80 ? 9.557 -5.869 1.516 1.00 91.69 80 LEU A C 1
ATOM 655 O O . LEU A 1 80 ? 10.635 -5.664 2.070 1.00 91.69 80 LEU A O 1
ATOM 659 N N . GLN A 1 81 ? 8.630 -6.665 2.042 1.00 89.06 81 GLN A N 1
ATOM 660 C CA . GLN A 1 81 ? 8.845 -7.456 3.251 1.00 89.06 81 GLN A CA 1
ATOM 661 C C . GLN A 1 81 ? 8.334 -8.886 3.105 1.00 89.06 81 GLN A C 1
ATOM 663 O O . GLN A 1 81 ? 7.410 -9.152 2.328 1.00 89.06 81 GLN A O 1
ATOM 668 N N . ALA A 1 82 ? 8.926 -9.783 3.896 1.00 84.69 82 ALA A N 1
ATOM 669 C CA . ALA A 1 82 ? 8.511 -11.176 3.995 1.00 84.69 82 ALA A CA 1
ATOM 670 C C . ALA A 1 82 ? 7.034 -11.282 4.377 1.00 84.69 82 ALA A C 1
ATOM 672 O O . ALA A 1 82 ? 6.570 -10.677 5.345 1.00 84.69 82 ALA A O 1
ATOM 673 N N . GLY A 1 83 ? 6.281 -12.036 3.579 1.00 77.25 83 GLY A N 1
ATOM 674 C CA . GLY A 1 83 ? 4.956 -12.497 3.951 1.00 77.25 83 GLY A CA 1
ATOM 675 C C . GLY A 1 83 ? 5.031 -13.637 4.966 1.00 77.25 83 GLY A C 1
ATOM 676 O O . GLY A 1 83 ? 6.103 -14.115 5.322 1.00 77.25 83 GLY A O 1
ATOM 677 N N . LYS A 1 84 ? 3.857 -14.088 5.421 1.00 71.19 84 LYS A N 1
ATOM 678 C CA . LYS A 1 84 ? 3.740 -15.246 6.324 1.00 71.19 84 LYS A CA 1
ATOM 679 C C . LYS A 1 84 ? 4.224 -16.551 5.674 1.00 71.19 84 LYS A C 1
ATOM 681 O O . LYS A 1 84 ? 4.730 -17.414 6.375 1.00 71.19 84 LYS A O 1
ATOM 686 N N . ASN A 1 85 ? 4.097 -16.664 4.351 1.00 75.06 85 ASN A N 1
ATOM 687 C CA . ASN A 1 85 ? 4.543 -17.828 3.589 1.00 75.06 85 ASN A CA 1
ATOM 688 C C . ASN A 1 85 ? 5.806 -17.488 2.797 1.00 75.06 85 ASN A C 1
ATOM 690 O O . ASN A 1 85 ? 6.000 -16.338 2.393 1.00 75.06 85 ASN A O 1
ATOM 694 N N . LEU A 1 86 ? 6.634 -18.504 2.548 1.00 65.50 86 LEU A N 1
ATOM 695 C CA . LEU A 1 86 ? 7.942 -18.365 1.906 1.00 65.50 86 LEU A CA 1
ATOM 696 C C . LEU A 1 86 ? 7.884 -17.678 0.530 1.00 65.50 86 LEU A C 1
ATOM 698 O O . LEU A 1 86 ? 8.799 -16.930 0.182 1.00 65.50 86 LEU A O 1
ATOM 702 N N . ASP A 1 87 ? 6.800 -17.916 -0.207 1.00 65.38 87 ASP A N 1
ATOM 703 C CA . ASP A 1 87 ? 6.522 -17.446 -1.566 1.00 65.38 87 ASP A CA 1
ATOM 704 C C . ASP A 1 87 ? 5.769 -16.105 -1.615 1.00 65.38 87 ASP A C 1
ATOM 706 O O . ASP A 1 87 ? 5.535 -15.558 -2.696 1.00 65.38 87 ASP A O 1
ATOM 710 N N . LYS A 1 88 ? 5.351 -15.567 -0.462 1.00 76.31 88 LYS A N 1
ATOM 711 C CA . LYS A 1 88 ? 4.540 -14.349 -0.396 1.00 76.31 88 LYS A CA 1
ATOM 712 C C . LYS A 1 88 ? 5.388 -13.153 0.004 1.00 76.31 88 LYS A C 1
ATOM 714 O O . LYS A 1 88 ? 6.121 -13.171 0.990 1.00 76.31 88 LYS A O 1
ATOM 719 N N . THR A 1 89 ? 5.196 -12.061 -0.719 1.00 83.12 89 THR A N 1
ATOM 720 C CA . THR A 1 89 ? 5.778 -10.754 -0.417 1.00 83.12 89 THR A CA 1
ATOM 721 C C . THR A 1 89 ? 4.660 -9.777 -0.095 1.00 83.12 89 THR A C 1
ATOM 723 O O . THR A 1 89 ? 3.564 -9.872 -0.648 1.00 83.12 89 THR A O 1
ATOM 726 N N . ARG A 1 90 ? 4.924 -8.845 0.818 1.00 86.62 90 ARG A N 1
ATOM 727 C CA . ARG A 1 90 ? 3.993 -7.774 1.185 1.00 86.62 90 ARG A CA 1
ATOM 728 C C . ARG A 1 90 ? 4.647 -6.422 0.966 1.00 86.62 90 ARG A C 1
ATOM 730 O O . ARG A 1 90 ? 5.865 -6.293 1.080 1.00 86.62 90 ARG A O 1
ATOM 737 N N . PHE A 1 91 ? 3.823 -5.414 0.709 1.00 90.56 91 PHE A N 1
ATOM 738 C CA . PHE A 1 91 ? 4.266 -4.030 0.774 1.00 90.56 91 PHE A CA 1
ATOM 739 C C . PHE A 1 91 ? 4.485 -3.632 2.246 1.00 90.56 91 PHE A C 1
ATOM 741 O O . PHE A 1 91 ? 3.632 -3.890 3.100 1.00 90.56 91 PHE A O 1
ATOM 748 N N . ARG A 1 92 ? 5.639 -3.036 2.560 1.00 89.94 92 ARG A N 1
ATOM 749 C CA . ARG A 1 92 ? 5.999 -2.522 3.894 1.00 89.94 92 ARG A CA 1
ATOM 750 C C . ARG A 1 92 ? 5.574 -1.053 4.048 1.00 89.94 92 ARG A C 1
ATOM 752 O O . ARG A 1 92 ? 6.400 -0.175 4.282 1.00 89.94 92 ARG A O 1
ATOM 759 N N . PHE A 1 93 ? 4.280 -0.779 3.887 1.00 89.69 93 PHE A N 1
ATOM 760 C CA . PHE A 1 93 ? 3.754 0.594 3.863 1.00 89.69 93 PHE A CA 1
ATOM 761 C C . PHE A 1 93 ? 3.972 1.363 5.175 1.00 89.69 93 PHE A C 1
ATOM 763 O O . PHE A 1 93 ? 4.193 2.566 5.138 1.00 89.69 93 PHE A O 1
ATOM 770 N N . SER A 1 94 ? 3.975 0.683 6.327 1.00 84.25 94 SER A N 1
ATOM 771 C CA . SER A 1 94 ? 4.175 1.313 7.642 1.00 84.25 94 SER A CA 1
ATOM 772 C C . SER A 1 94 ? 5.524 2.023 7.771 1.00 84.25 94 SER A C 1
ATOM 774 O O . SER A 1 94 ? 5.630 3.016 8.481 1.00 84.25 94 SER A O 1
ATOM 776 N N . ASN A 1 95 ? 6.553 1.532 7.071 1.00 83.94 95 ASN A N 1
ATOM 777 C CA . ASN A 1 95 ? 7.905 2.097 7.109 1.00 83.94 95 ASN A CA 1
ATOM 778 C C . ASN A 1 95 ? 8.171 3.039 5.928 1.00 83.94 95 ASN A C 1
ATOM 780 O O . ASN A 1 95 ? 9.226 3.662 5.871 1.00 83.94 95 ASN A O 1
ATOM 784 N N . LEU A 1 96 ? 7.232 3.117 4.982 1.00 91.62 96 LEU A N 1
ATOM 785 C CA . LEU A 1 96 ? 7.257 4.014 3.831 1.00 91.62 96 LEU A CA 1
ATOM 786 C C . LEU A 1 96 ? 5.896 4.710 3.678 1.00 91.62 96 LEU A C 1
ATOM 788 O O . LEU A 1 96 ? 5.236 4.544 2.649 1.00 91.62 96 LEU A O 1
ATOM 792 N N . PRO A 1 97 ? 5.435 5.464 4.694 1.00 92.38 97 PRO A N 1
ATOM 793 C CA . PRO A 1 97 ? 4.112 6.068 4.651 1.00 92.38 97 PRO A CA 1
ATOM 794 C C . PRO A 1 97 ? 4.046 7.293 3.733 1.00 92.38 97 PRO A C 1
ATOM 796 O O . PRO A 1 97 ? 2.944 7.752 3.458 1.00 92.38 97 PRO A O 1
ATOM 799 N N . ASN A 1 98 ? 5.178 7.819 3.250 1.00 94.44 98 ASN A N 1
ATOM 800 C CA . ASN A 1 98 ? 5.253 9.089 2.525 1.00 94.44 98 ASN A CA 1
ATOM 801 C C . ASN A 1 98 ? 5.601 8.904 1.041 1.00 94.44 98 ASN A C 1
ATOM 803 O O . ASN A 1 98 ? 6.356 8.005 0.645 1.00 94.44 98 ASN A O 1
ATOM 807 N N . PHE A 1 99 ? 5.113 9.818 0.212 1.00 95.38 99 PHE A N 1
ATOM 808 C CA . PHE A 1 99 ? 5.639 10.064 -1.121 1.00 95.38 99 PHE A CA 1
ATOM 809 C C . PHE A 1 99 ? 6.935 10.885 -1.020 1.00 95.38 99 PHE A C 1
ATOM 811 O O . PHE A 1 99 ? 6.921 12.096 -1.156 1.00 95.38 99 PHE A O 1
ATOM 818 N N . GLU A 1 100 ? 8.066 10.208 -0.794 1.00 94.06 100 GLU A N 1
ATOM 819 C CA . GLU A 1 100 ? 9.399 10.830 -0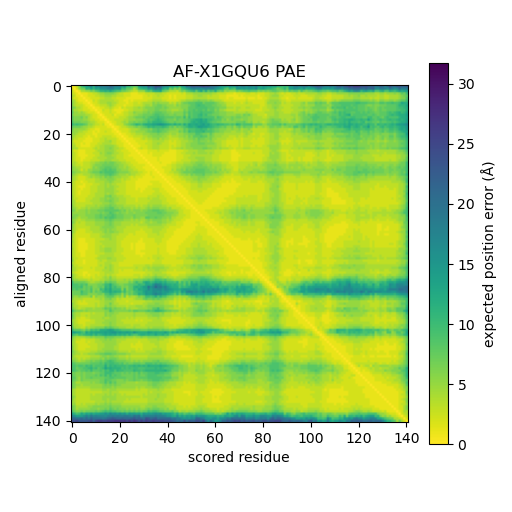.593 1.00 94.06 100 GLU A CA 1
ATOM 820 C C . GLU A 1 100 ? 9.909 11.726 -1.742 1.00 94.06 100 GLU A C 1
ATOM 822 O O . GLU A 1 100 ? 10.876 12.452 -1.554 1.00 94.06 100 GLU A O 1
ATOM 827 N N . LEU A 1 101 ? 9.290 11.664 -2.925 1.00 93.25 101 LEU A N 1
ATOM 828 C CA . LEU A 1 101 ? 9.645 12.489 -4.088 1.00 93.25 101 LEU A CA 1
ATOM 829 C C . LEU A 1 101 ? 8.665 13.649 -4.328 1.00 93.25 101 LEU A C 1
ATOM 831 O O . LEU A 1 101 ? 8.802 14.352 -5.322 1.00 93.25 101 LEU A O 1
ATOM 835 N N . LEU A 1 102 ? 7.655 13.816 -3.468 1.00 92.25 102 LEU A N 1
ATOM 836 C CA . LEU A 1 102 ? 6.733 14.949 -3.507 1.00 92.25 102 LEU A CA 1
ATOM 837 C C . LEU A 1 102 ? 7.086 15.918 -2.376 1.00 92.25 102 LEU A C 1
ATOM 839 O O . LEU A 1 102 ? 7.368 15.489 -1.259 1.00 92.25 102 LEU A O 1
ATOM 843 N N . GLU A 1 103 ? 7.030 17.217 -2.656 1.00 83.94 103 GLU A N 1
ATOM 844 C CA . GLU A 1 103 ? 7.465 18.272 -1.728 1.00 83.94 103 GLU A CA 1
ATOM 845 C C . GLU A 1 103 ? 6.545 18.419 -0.499 1.00 83.94 103 GLU A C 1
ATOM 847 O O . GLU A 1 103 ? 6.992 18.820 0.569 1.00 83.94 103 GLU A O 1
ATOM 852 N N . ASN A 1 104 ? 5.277 18.008 -0.604 1.00 84.25 104 ASN A N 1
ATOM 853 C CA . ASN A 1 104 ? 4.236 18.292 0.395 1.00 84.25 104 ASN A CA 1
ATOM 854 C C . ASN A 1 104 ? 4.086 17.221 1.496 1.00 84.25 104 ASN A C 1
ATOM 856 O O . ASN A 1 104 ? 3.033 17.117 2.125 1.00 84.25 104 ASN A O 1
ATOM 860 N N . GLU A 1 105 ? 5.098 16.369 1.692 1.00 82.31 105 GLU A N 1
ATOM 861 C CA . GLU A 1 105 ? 5.075 15.244 2.649 1.00 82.31 105 GLU A CA 1
ATOM 862 C C . GLU A 1 105 ? 3.834 14.330 2.543 1.00 82.31 105 GLU A C 1
ATOM 864 O O . GLU A 1 105 ? 3.393 13.707 3.520 1.00 82.31 105 GLU A O 1
ATOM 869 N N . GLU A 1 106 ? 3.255 14.238 1.344 1.00 91.19 106 GLU A N 1
ATOM 870 C CA . GLU A 1 106 ? 1.990 13.545 1.129 1.00 91.19 106 GLU A CA 1
ATOM 871 C C . GLU A 1 106 ? 2.069 12.065 1.501 1.00 91.19 106 GLU A C 1
ATOM 873 O O . GLU A 1 106 ? 3.092 11.388 1.324 1.00 91.19 106 GLU A O 1
ATOM 878 N N . LYS A 1 107 ? 0.961 11.537 2.024 1.00 94.25 107 LYS A N 1
ATOM 879 C CA . LYS A 1 107 ? 0.906 10.166 2.536 1.00 94.25 107 LYS A CA 1
ATOM 880 C C . LYS A 1 107 ? 0.480 9.196 1.444 1.00 94.25 107 LYS A C 1
ATOM 882 O O . LYS A 1 107 ? -0.491 9.405 0.729 1.00 94.25 107 LYS A O 1
ATOM 887 N N . ARG A 1 108 ? 1.172 8.059 1.373 1.00 95.38 108 ARG A N 1
ATOM 888 C CA . ARG A 1 108 ? 0.819 6.898 0.540 1.00 95.38 108 ARG A CA 1
ATOM 889 C C . ARG A 1 108 ? -0.396 6.145 1.060 1.00 95.38 108 ARG A C 1
ATOM 891 O O . ARG A 1 108 ? -0.877 5.250 0.374 1.00 95.38 108 ARG A O 1
ATOM 898 N N . VAL A 1 109 ? -0.848 6.460 2.268 1.00 95.88 109 VAL A N 1
ATOM 899 C CA . VAL A 1 109 ? -2.012 5.859 2.909 1.00 95.88 109 VAL A CA 1
ATOM 900 C C . VAL A 1 109 ? 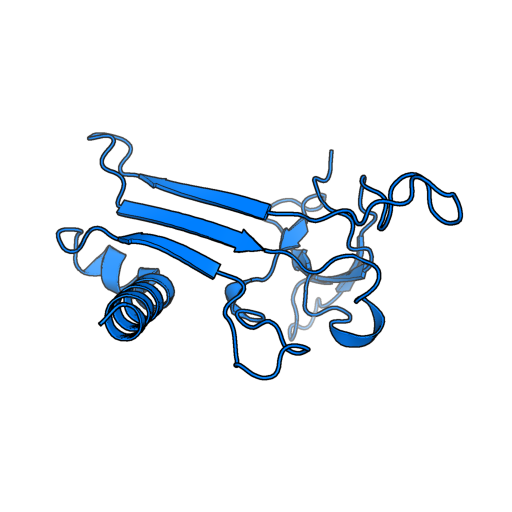-3.067 6.946 3.065 1.00 95.88 109 VAL A C 1
ATOM 902 O O . VAL A 1 109 ? -2.758 8.015 3.583 1.00 95.88 109 VAL A O 1
ATOM 905 N N . LYS A 1 110 ? -4.295 6.663 2.633 1.00 95.94 110 LYS A N 1
ATOM 906 C CA . LYS A 1 110 ? -5.481 7.479 2.908 1.00 95.94 110 LYS A CA 1
ATOM 907 C C . LYS A 1 110 ? -6.475 6.637 3.691 1.00 95.94 110 LYS A C 1
ATOM 909 O O . LYS A 1 110 ? -6.958 5.628 3.175 1.00 95.94 110 LYS A O 1
ATOM 914 N N . VAL A 1 111 ? -6.766 7.025 4.927 1.00 97.12 111 VAL A N 1
ATOM 915 C CA . VAL A 1 111 ? -7.777 6.366 5.765 1.00 97.12 111 VAL A CA 1
ATOM 916 C C . VAL A 1 111 ? -9.139 6.945 5.411 1.00 97.12 111 VAL A C 1
ATOM 918 O O . VAL A 1 111 ? -9.328 8.154 5.475 1.00 97.12 111 VAL A O 1
ATOM 921 N N . ILE A 1 112 ? -10.059 6.090 4.973 1.00 96.69 112 ILE A N 1
ATOM 922 C CA . ILE A 1 112 ? -11.423 6.474 4.590 1.00 96.69 112 ILE A CA 1
ATOM 923 C C . ILE A 1 112 ? -12.357 6.354 5.793 1.00 96.69 112 ILE A C 1
ATOM 925 O O . ILE A 1 112 ? -13.222 7.196 5.995 1.00 96.69 112 ILE A O 1
ATOM 929 N N . CYS A 1 113 ? -12.180 5.301 6.590 1.00 95.44 113 CYS A N 1
ATOM 930 C CA . CYS A 1 113 ? -12.993 5.028 7.765 1.00 95.44 113 CYS A CA 1
ATOM 931 C C . CYS A 1 113 ? -12.088 4.593 8.918 1.00 95.44 113 CYS A C 1
ATOM 933 O O . CYS A 1 113 ? -11.166 3.797 8.708 1.00 95.44 113 CYS A O 1
ATOM 935 N N . PHE A 1 114 ? -12.372 5.110 10.111 1.00 96.81 114 PHE A N 1
ATOM 936 C CA . PHE A 1 114 ? -11.772 4.684 11.367 1.00 96.81 114 PHE A CA 1
ATOM 937 C C . PHE A 1 114 ? -12.841 4.703 12.467 1.00 96.81 114 PHE A C 1
ATOM 939 O O . PHE A 1 114 ? -13.338 5.771 12.834 1.00 96.81 114 PHE A O 1
ATOM 946 N N . ASP A 1 115 ? -13.211 3.533 12.986 1.00 95.19 115 ASP A N 1
ATOM 947 C CA . ASP A 1 115 ? -14.243 3.432 14.016 1.00 95.19 115 ASP A CA 1
ATOM 948 C C . ASP A 1 115 ? -13.714 3.844 15.399 1.00 95.19 115 ASP A C 1
ATOM 950 O O . ASP A 1 115 ? -13.030 3.101 16.105 1.00 95.19 115 ASP A O 1
ATOM 954 N N . LYS A 1 116 ? -14.106 5.037 15.848 1.00 92.88 116 LYS A N 1
ATOM 955 C CA . LYS A 1 116 ? -13.750 5.549 17.177 1.00 92.88 116 LYS A CA 1
ATOM 956 C C . LYS A 1 116 ? -14.421 4.792 18.327 1.00 92.88 116 LYS A C 1
ATOM 958 O O . LYS A 1 116 ? -14.091 5.080 19.476 1.00 92.88 116 LYS A O 1
ATOM 963 N N . LYS A 1 117 ? -15.337 3.854 18.084 1.00 91.25 117 LYS A N 1
ATOM 964 C CA . LYS A 1 117 ? -16.025 3.076 19.131 1.00 91.25 117 LYS A CA 1
ATOM 965 C C . LYS A 1 117 ? -15.390 1.710 19.398 1.00 91.25 117 LYS A C 1
ATOM 967 O O . LYS A 1 117 ? -15.774 1.065 20.367 1.00 91.25 117 LYS A O 1
ATOM 972 N N . MET A 1 118 ? -14.391 1.306 18.610 1.00 90.12 118 MET A N 1
ATOM 973 C CA . MET A 1 118 ? -13.720 0.015 18.776 1.00 90.12 118 MET A CA 1
ATOM 974 C C . MET A 1 118 ? -13.060 -0.149 20.164 1.00 90.12 118 MET A C 1
ATOM 976 O O . MET A 1 118 ? -12.660 0.837 20.798 1.00 90.12 118 MET A O 1
ATOM 980 N N . ASP A 1 119 ? -12.889 -1.401 20.603 1.00 88.12 119 ASP A N 1
ATOM 981 C CA . ASP A 1 119 ? -12.234 -1.733 21.876 1.00 88.12 119 ASP A CA 1
ATOM 982 C C . ASP A 1 119 ? -10.823 -1.117 21.988 1.00 88.12 119 ASP A C 1
ATOM 984 O O . ASP A 1 119 ? -10.054 -1.040 21.019 1.00 88.12 119 ASP A O 1
ATOM 988 N N . GLY A 1 120 ? -10.462 -0.682 23.199 1.00 88.12 120 GLY A N 1
ATOM 989 C CA . GLY A 1 120 ? -9.209 0.027 23.462 1.00 88.12 120 GLY A CA 1
ATOM 990 C C . GLY A 1 120 ? -7.952 -0.776 23.104 1.00 88.12 120 GLY A C 1
ATOM 991 O O . GLY A 1 120 ? -6.949 -0.193 22.672 1.00 88.12 120 GLY A O 1
ATOM 992 N N . ALA A 1 121 ? -7.994 -2.110 23.209 1.00 88.12 121 ALA A N 1
ATOM 993 C CA . ALA A 1 121 ? -6.879 -2.965 22.818 1.00 88.12 121 ALA A CA 1
ATOM 994 C C . ALA A 1 121 ? -6.648 -2.954 21.297 1.00 88.12 121 ALA A C 1
ATOM 996 O O . ALA A 1 121 ? -5.492 -3.020 20.856 1.00 88.12 121 ALA A O 1
ATOM 997 N N . TYR A 1 122 ? -7.711 -2.829 20.490 1.00 87.56 122 TYR A N 1
ATOM 998 C CA . TYR A 1 122 ? -7.601 -2.674 19.037 1.00 87.56 122 TYR A CA 1
ATOM 999 C C . TYR A 1 122 ? -7.102 -1.283 18.656 1.00 87.56 122 TYR A C 1
ATOM 1001 O O . TYR A 1 122 ? -6.143 -1.193 17.883 1.00 87.56 122 TYR A O 1
ATOM 1009 N N . LYS A 1 123 ? -7.638 -0.213 19.265 1.00 89.25 123 LYS A N 1
ATOM 1010 C CA . LYS A 1 123 ? -7.170 1.166 19.010 1.00 89.25 123 LYS A CA 1
ATOM 1011 C C . LYS A 1 123 ? -5.668 1.306 19.193 1.00 89.25 123 LYS A C 1
ATOM 1013 O O . LYS A 1 123 ? -4.974 1.801 18.310 1.00 89.25 123 LYS A O 1
ATOM 1018 N N . LYS A 1 124 ? -5.131 0.765 20.293 1.00 90.88 124 LYS A N 1
ATOM 1019 C CA . LYS A 1 124 ? -3.689 0.823 20.575 1.00 90.88 124 LYS A CA 1
ATOM 1020 C C . LYS A 1 124 ? -2.843 0.196 19.460 1.00 90.88 124 LYS A C 1
ATOM 1022 O O . LYS A 1 124 ? -1.770 0.706 19.150 1.00 90.88 124 LYS A O 1
ATOM 1027 N N . LYS A 1 125 ? -3.317 -0.891 18.839 1.00 91.56 125 LYS A N 1
ATOM 1028 C CA . LYS A 1 125 ? -2.641 -1.550 17.703 1.00 91.56 125 LYS A CA 1
ATOM 1029 C C . LYS A 1 125 ? -2.829 -0.799 16.381 1.00 91.56 125 LYS A C 1
ATOM 1031 O O . LYS A 1 125 ? -2.012 -0.961 15.478 1.00 91.56 125 LYS A O 1
ATOM 1036 N N . LEU A 1 126 ? -3.885 0.004 16.268 1.00 93.94 126 LEU A N 1
ATOM 1037 C CA . LEU A 1 126 ? -4.283 0.729 15.059 1.00 93.94 126 LEU A CA 1
ATOM 1038 C C . LEU A 1 126 ? -3.945 2.225 15.105 1.00 93.94 126 LEU A C 1
ATOM 1040 O O . LEU A 1 126 ? -4.316 2.956 14.190 1.00 93.94 126 LEU A O 1
ATOM 1044 N N . LYS A 1 127 ? -3.169 2.660 16.106 1.00 93.62 127 LYS A N 1
ATOM 1045 C CA . LYS A 1 127 ? -2.764 4.055 16.322 1.00 93.62 127 LYS A CA 1
ATOM 1046 C C . LYS A 1 127 ? -2.217 4.751 15.071 1.00 93.62 127 LYS A C 1
ATOM 1048 O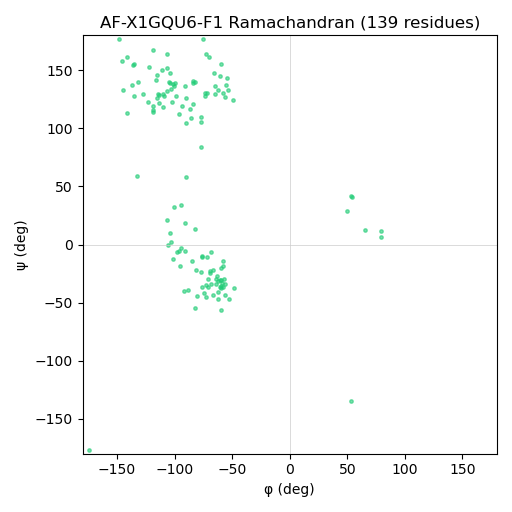 O . LYS A 1 127 ? -2.512 5.913 14.839 1.00 93.62 127 LYS A O 1
ATOM 1053 N N . PHE A 1 128 ? -1.469 4.035 14.228 1.00 94.38 128 PHE A N 1
ATOM 1054 C CA . PHE A 1 128 ? -0.985 4.574 12.951 1.00 94.38 128 PHE A CA 1
ATOM 1055 C C . PHE A 1 128 ? -2.123 5.085 12.050 1.00 94.38 128 PHE A C 1
ATOM 1057 O O . PHE A 1 128 ? -1.992 6.143 11.441 1.00 94.38 128 PHE A O 1
ATOM 1064 N N . PHE A 1 129 ? -3.223 4.334 11.951 1.00 95.81 129 PHE A N 1
ATOM 1065 C CA . PHE A 1 129 ? -4.375 4.715 11.135 1.00 95.81 129 PHE A CA 1
ATOM 1066 C C . PHE A 1 129 ? -5.211 5.800 11.813 1.00 95.81 129 PHE A C 1
ATOM 1068 O O . 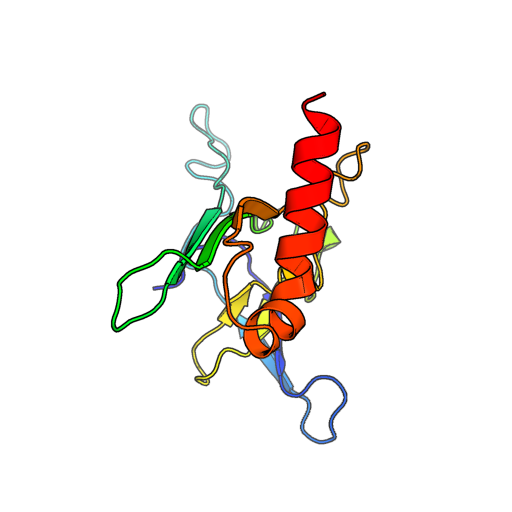PHE A 1 129 ? -5.686 6.691 11.120 1.00 95.81 129 PHE A O 1
ATOM 1075 N N . GLU A 1 130 ? -5.340 5.757 13.141 1.00 95.62 130 GLU A N 1
ATOM 1076 C CA . GLU A 1 130 ? -6.014 6.797 13.930 1.00 95.62 130 GLU A CA 1
ATOM 1077 C C . GLU A 1 130 ? -5.336 8.159 13.742 1.00 95.62 130 GLU A C 1
ATOM 1079 O O . GLU A 1 130 ? -5.956 9.105 13.264 1.00 95.62 130 GLU A O 1
ATOM 1084 N N . ASP A 1 131 ? -4.028 8.232 14.016 1.00 94.62 131 ASP A N 1
ATOM 1085 C CA . ASP A 1 131 ? -3.244 9.466 13.912 1.00 94.62 131 ASP A CA 1
ATOM 1086 C C . ASP A 1 131 ? -3.287 10.038 12.481 1.00 94.62 131 ASP A C 1
ATOM 1088 O O . ASP A 1 131 ? -3.240 11.252 12.276 1.00 94.62 131 ASP A O 1
ATOM 1092 N N . LEU A 1 132 ? -3.354 9.164 11.472 1.00 94.81 132 LEU A N 1
ATOM 1093 C CA . LEU A 1 132 ? -3.458 9.557 10.072 1.00 94.81 132 LEU A CA 1
ATOM 1094 C C . LEU A 1 132 ? -4.861 10.073 9.721 1.00 94.81 132 LEU A C 1
ATOM 1096 O O . LEU A 1 132 ? -4.972 11.083 9.029 1.00 94.81 132 LEU A O 1
ATOM 1100 N N . PHE A 1 133 ? -5.912 9.419 10.218 1.00 96.00 133 PHE A N 1
ATOM 1101 C CA . PHE A 1 133 ? -7.299 9.832 10.018 1.00 96.00 133 PHE A CA 1
ATOM 1102 C C . PHE A 1 133 ? -7.571 11.216 10.624 1.00 96.00 133 PHE A C 1
ATOM 1104 O O . PHE A 1 133 ? -8.085 12.089 9.929 1.00 96.00 133 PHE A O 1
ATOM 1111 N N . GLU A 1 134 ? -7.134 11.468 11.862 1.00 94.81 134 GLU A N 1
ATOM 1112 C CA . GLU A 1 134 ? -7.304 12.784 12.502 1.00 94.81 134 GLU A CA 1
ATOM 1113 C C . GLU A 1 134 ? -6.567 13.898 11.744 1.00 94.81 134 GLU A C 1
ATOM 1115 O O . GLU A 1 134 ? -7.112 14.981 11.535 1.00 94.81 134 GLU A O 1
ATOM 1120 N N . LYS A 1 135 ? -5.345 13.630 11.264 1.00 93.06 135 LYS A N 1
ATOM 1121 C CA . LYS A 1 135 ? -4.584 14.596 10.452 1.00 93.06 135 LYS A CA 1
ATOM 1122 C C . LYS A 1 135 ? -5.259 14.915 9.121 1.00 93.06 135 LYS A C 1
ATOM 1124 O O . LYS A 1 135 ? -5.126 16.032 8.634 1.00 93.06 135 LYS A O 1
ATOM 1129 N N . GLN A 1 136 ? -5.937 13.943 8.512 1.00 93.00 136 GLN A N 1
ATOM 1130 C CA . GLN A 1 136 ? -6.681 14.171 7.275 1.00 93.00 136 GLN A CA 1
ATOM 1131 C C . GLN A 1 136 ? -7.873 15.104 7.508 1.00 93.00 136 GLN A C 1
ATOM 1133 O O . GLN A 1 136 ? -8.048 16.035 6.732 1.00 93.00 136 GLN A O 1
ATOM 1138 N N . LEU A 1 137 ? -8.625 14.912 8.598 1.00 89.69 137 LEU A N 1
ATOM 1139 C CA . LEU A 1 137 ? -9.752 15.785 8.952 1.00 89.69 137 LEU A CA 1
ATOM 1140 C C . LEU A 1 137 ? -9.310 17.237 9.187 1.00 89.69 137 LEU A C 1
ATOM 1142 O O . LEU A 1 137 ? -10.010 18.164 8.802 1.00 89.69 137 LEU A O 1
ATOM 1146 N N . GLN A 1 138 ? -8.127 17.444 9.771 1.00 82.38 138 GLN A N 1
ATOM 1147 C CA . GLN A 1 138 ? -7.57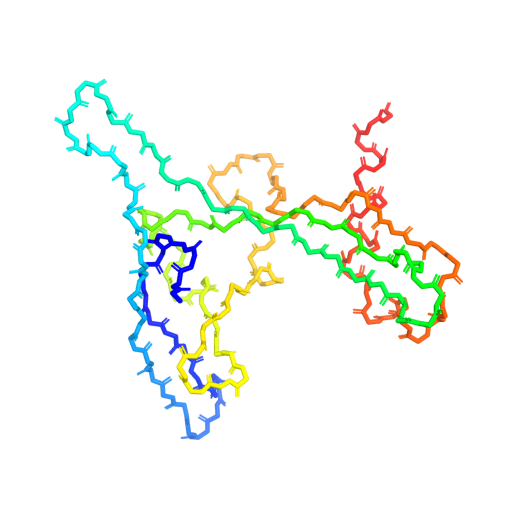2 18.784 10.007 1.00 82.38 138 GLN A CA 1
ATOM 1148 C C . GLN A 1 138 ? -7.148 19.519 8.728 1.00 82.38 138 GLN A C 1
ATOM 1150 O O . GLN A 1 138 ? -7.048 20.738 8.756 1.00 82.38 138 GLN A O 1
ATOM 1155 N N . LYS A 1 139 ? -6.865 18.804 7.630 1.00 70.69 139 LYS A N 1
ATOM 1156 C CA . LYS A 1 139 ? -6.507 19.404 6.331 1.00 70.69 139 LYS A CA 1
ATOM 1157 C C . LYS A 1 139 ? -7.731 19.788 5.487 1.00 70.69 139 LYS A C 1
ATOM 1159 O O . LYS A 1 139 ? -7.565 20.467 4.479 1.00 70.69 139 LYS A O 1
ATOM 1164 N N . GLU A 1 140 ? -8.918 19.295 5.841 1.00 61.28 140 GLU A N 1
ATOM 1165 C CA . GLU A 1 140 ? -10.176 19.553 5.122 1.00 61.28 140 GLU A CA 1
ATOM 1166 C C . GLU A 1 140 ? -10.971 20.740 5.715 1.00 61.28 140 GLU A C 1
ATOM 1168 O O . GLU A 1 140 ? -11.994 21.120 5.144 1.00 61.28 140 GLU A O 1
ATOM 1173 N N . CYS A 1 141 ? -10.481 21.344 6.807 1.00 42.19 141 CYS A N 1
ATOM 1174 C CA . CYS A 1 141 ? -10.972 22.584 7.424 1.00 42.19 141 CYS A CA 1
ATOM 1175 C C . CYS A 1 141 ? -10.005 23.745 7.164 1.00 42.19 141 CYS A C 1
ATOM 1177 O O . CYS A 1 141 ? -10.497 24.886 7.029 1.00 42.19 141 CYS A O 1
#

Mean predicted aligned error: 4.85 Å

InterPro domains:
  IPR060428 Type II restriction enzyme MwoI, N-terminal domain [PF27366] (2-55)